Protein 6TYY (pdb70)

B-factor: mean 19.59, std 11.0, range [7.77, 73.69]

Organism: Drosophila melanogaster (NCBI:txid7227)

InterPro domains:
  IPR000320 Hedgehog, N-terminal signalling domain [PF01085] (85-244)
  IPR001657 Hedgehog protein [PIRSF009400] (62-470)
  IPR001657 Hedgehog protein [PR00632] (157-175)
  IPR001657 Hedgehog protein [PR00632] (177-194)
  IPR001657 Hedgehog protein [PR00632] (197-219)
  IPR001657 Hedgehog protein [PR00632] (221-242)
  IPR001657 Hedgehog protein [PR00632] (243-261)
  IPR001657 Hedgehog protein [PR00632] (325-335)
  IPR001657 Hedgehog protein [PR00632] (380-394)
  IPR001657 Hedgehog protein [PR00632] (396-419)
  IPR001657 Hedgehog protein [PR00632] (448-464)
  IPR001767 Hedgehog protein, Hint domain [PF01079] (246-465)
  IPR003586 Hint domain C-terminal [SM00305] (362-406)
  IPR003587 Hint domain N-terminal [SM00306] (256-359)
  IPR006141 Intein N-terminal splicing region [PS50817] (258-333)
  IPR009045 Peptidase M74/Hedgehog-like, zinc-binding domain superfamily [G3DSA:3.30.1380.10] (82-248)
  IPR009045 Peptidase M74/Hedgehog-like, zinc-binding domain superfamily [SSF55166] (98-253)
  IPR036844 Hint domain superfamily [SSF51294] (258-402)
  IPR050387 Hedgehog Signaling [PTHR11889] (62-470)

Radius of gyration: 13.77 Å; Cα contacts (8 Å, |Δi|>4): 403; chains: 1; bounding box: 34×33×29 Å

Sequence (145 aa):
FTPESTALLEESGVRKPLGELSIGDRVLSMTANGQAVYSEVILFMHRNLEQMQNFVQQLHTDDGGAVLTVTPAHLVSVWQPESQKLTFVFADRIEEKNQVLVRDVETGELRPQRVVKVGSVRSKGVVAPLTREGTIVVNSVAASCYAV

GO terms:
  GO:0005634 nucleus (C, EXP)
  GO:0005737 cytoplasm (C, EXP)
  GO:0005886 plasma membrane (C, EXP)
  GO:0016015 morphogen activity (F, IDA)
  GO:0035222 wing disc pattern formation (P, IDA)
  GO:0035224 genital disc anterior/posterior pattern formation (P, IEP)
  GO:0005576 extracellular region (C, IDA)
  GO:0005768 endosome (C, IDA)
  GO:0005886 plasma membrane (C, IDA)
  GO:0030139 endocytic vesicle (C, IDA)
  GO:0031410 cytoplasmic vesicle (C, IDA)
  GO:0045861 negative regulation of proteolysis (P, IDA)
  GO:2000010 positive regulation of protein localization to cell surface (P, IDA)
  GO:0016540 protein autoprocessing (P, IDA)
  GO:0034111 negative regulation of homotypic cell-cell adhesion (P, IDA)
  GO:0007224 smoothened signaling pathway (P, IDA)
  GO:0007458 progression of morphogenetic furrow involved in compound eye morphogenesis (P, IEP)
  GO:0001751 compound eye photoreceptor cell differentiation (P, TAS)
  GO:0035232 germ cell attraction (P, TAS)
  GO:0035288 anterior head segmentation (P, TAS)

Foldseek 3Di:
DAQQWWWQFDVRDIHGLLPDDFQTWTWAAAQQFFTDTFTQHDWPDWFQAAKAKWKWWAWPVGFIDTHHQQFWFWWADVVVRHIDTDGSVPDDFQTWFWFQDPVPRGTHTTTGHDIDMDIDGIDTQTATPRQWGQISRTTGGSDRD

CATH classification: 2.170.16.10

Nearest PDB structures (foldseek):
  6tyy-assembly1_A  TM=1.007E+00  e=6.831E-28  Drosophila melanogaster
  1at0-assembly1_A-2  TM=9.985E-01  e=6.435E-25  unclassified
  6rpq-assembly1_A  TM=8.335E-01  e=1.725E-08  Saccharomyces cerevisiae S288C
  7oec-assembly1_A  TM=8.141E-01  e=1.016E-06  Pyrococcus horikoshii OT3
  5bkh-assembly1_A  TM=4.631E-01  e=4.092E-05  Pyrococcus horikoshii OT3

Structure (mmCIF, N/CA/C/O backbone):
data_6TYY
#
_entry.id   6TYY
#
_cell.length_a   78.381
_cell.length_b   78.381
_cell.length_c   37.351
_cell.angle_alpha   90.000
_cell.angle_beta   90.000
_cell.angle_gamma   120.000
#
_symmetry.space_group_name_H-M   'P 61'
#
loop_
_entity.id
_entity.type
_entity.pdbx_description
1 polymer 'Protein hedgehog'
2 water water
#
loop_
_atom_site.group_PDB
_atom_site.id
_atom_site.type_symbol
_atom_site.label_atom_id
_atom_site.label_alt_id
_atom_site.label_comp_id
_atom_site.label_asym_id
_atom_site.label_entity_id
_atom_site.label_seq_id
_atom_site.pdbx_PDB_ins_code
_atom_site.Cartn_x
_atom_site.Cartn_y
_atom_site.Cartn_z
_atom_site.occupancy
_atom_site.B_iso_or_equiv
_atom_site.auth_seq_id
_atom_site.auth_comp_id
_atom_site.auth_asym_id
_atom_site.auth_atom_id
_atom_site.pdbx_PDB_model_num
ATOM 9 N N . PHE A 1 2 ? 26.644 -29.788 -2.049 1.00 11.33 259 PHE A N 1
ATOM 10 C CA . PHE A 1 2 ? 27.464 -28.676 -2.539 1.00 10.33 259 PHE A CA 1
ATOM 11 C C . PHE A 1 2 ? 28.682 -29.229 -3.283 1.00 10.62 259 PHE A C 1
ATOM 12 O O . PHE A 1 2 ? 29.001 -30.410 -3.173 1.00 12.07 259 PHE A O 1
ATOM 20 N N . THR A 1 3 ? 29.388 -28.363 -4.007 1.00 11.83 260 THR A N 1
ATOM 21 C CA . THR A 1 3 ? 30.643 -28.752 -4.624 1.00 12.13 260 THR A CA 1
ATOM 22 C C . THR A 1 3 ? 31.775 -28.725 -3.593 1.00 11.78 260 THR A C 1
ATOM 23 O O . THR A 1 3 ? 31.717 -27.970 -2.609 1.00 11.74 260 THR A O 1
ATOM 27 N N . PRO A 1 4 ? 32.834 -29.518 -3.801 1.00 11.04 261 PRO A N 1
ATOM 28 C CA . PRO A 1 4 ? 33.890 -29.606 -2.776 1.00 12.24 261 PRO A CA 1
ATOM 29 C C . PRO A 1 4 ? 34.702 -28.336 -2.622 1.00 11.87 261 PRO A C 1
ATOM 30 O O . PRO A 1 4 ? 35.308 -28.135 -1.564 1.00 12.19 261 PRO A O 1
ATOM 34 N N . GLU A 1 5 ? 34.745 -27.477 -3.630 1.00 12.99 262 GLU A N 1
ATOM 35 C CA . GLU A 1 5 ? 35.506 -26.241 -3.533 1.00 12.30 262 GLU A CA 1
ATOM 36 C C . GLU A 1 5 ? 34.744 -25.138 -2.809 1.00 10.52 262 GLU A C 1
ATOM 37 O O . GLU A 1 5 ? 35.329 -24.090 -2.534 1.00 12.47 262 GLU A O 1
ATOM 43 N N . SER A 1 6 ? 33.469 -25.344 -2.495 1.00 11.49 263 SER A N 1
ATOM 44 C CA . SER A 1 6 ? 32.676 -24.316 -1.827 1.00 10.74 263 SER A CA 1
ATOM 45 C C . SER A 1 6 ? 33.189 -24.050 -0.410 1.00 11.47 263 SER A C 1
ATOM 46 O O . SER A 1 6 ? 33.747 -24.929 0.256 1.00 11.25 263 SER A O 1
ATOM 49 N N . THR A 1 7 ? 32.987 -22.826 0.058 1.00 9.65 264 THR A N 1
ATOM 50 C CA . THR A 1 7 ? 33.643 -22.337 1.268 1.00 10.31 264 THR A CA 1
ATOM 51 C C . THR A 1 7 ? 32.726 -22.360 2.487 1.00 9.71 264 THR A C 1
ATOM 52 O O . THR A 1 7 ? 31.640 -21.777 2.462 1.00 10.92 264 THR A O 1
ATOM 56 N N . ALA A 1 8 ? 33.192 -22.986 3.568 1.00 10.33 265 ALA A N 1
ATOM 57 C CA . ALA A 1 8 ? 32.604 -22.832 4.892 1.00 9.38 265 ALA A CA 1
ATOM 58 C C . ALA A 1 8 ? 33.412 -21.829 5.704 1.00 10.52 265 ALA A C 1
ATOM 59 O O . ALA A 1 8 ? 34.627 -21.685 5.529 1.00 11.40 265 ALA A O 1
ATOM 61 N N . LEU A 1 9 ? 32.712 -21.141 6.601 1.00 10.00 266 LEU A N 1
ATOM 62 C CA . LEU A 1 9 ? 33.312 -20.173 7.508 1.00 9.76 266 LEU A CA 1
ATOM 63 C C . LEU A 1 9 ? 33.363 -20.807 8.890 1.00 11.91 266 LEU A C 1
ATOM 64 O O . LEU A 1 9 ? 32.316 -21.109 9.477 1.00 11.94 266 LEU A O 1
ATOM 69 N N . LEU A 1 10 ? 34.570 -20.986 9.416 1.00 12.82 267 LEU A N 1
ATOM 70 C CA . LEU A 1 10 ? 34.750 -21.640 10.705 1.00 13.04 267 LEU A CA 1
ATOM 71 C C . LEU A 1 10 ? 34.833 -20.617 11.839 1.00 16.03 267 LEU A C 1
ATOM 72 O O . LEU A 1 10 ? 35.101 -19.433 11.622 1.00 18.84 267 LEU A O 1
ATOM 77 N N A GLU A 1 11 ? 34.630 -21.105 13.065 0.72 17.26 268 GLU A N 1
ATOM 78 N N B GLU A 1 11 ? 34.649 -21.117 13.066 0.28 17.02 268 GLU A N 1
ATOM 79 C CA A GLU A 1 11 ? 34.326 -20.212 14.180 0.72 27.67 268 GLU A CA 1
ATOM 80 C CA B GLU A 1 11 ? 34.343 -20.254 14.207 0.28 27.81 268 GLU A CA 1
ATOM 81 C C A GLU A 1 11 ? 35.457 -19.231 14.482 0.72 37.65 268 GLU A C 1
ATOM 82 C C B GLU A 1 11 ? 35.454 -19.247 14.493 0.28 37.08 268 GLU A C 1
ATOM 83 O O A GLU A 1 11 ? 35.190 -18.074 14.827 0.72 40.21 268 GLU A O 1
ATOM 84 O O B GLU A 1 11 ? 35.175 -18.095 14.848 0.28 39.87 268 GLU A O 1
ATOM 95 N N . SER A 1 12 ? 36.714 -19.649 14.340 1.00 26.78 269 SER A N 1
ATOM 96 C CA . SER A 1 12 ? 37.841 -18.782 14.672 1.00 28.16 269 SER A CA 1
ATOM 97 C C . SER A 1 12 ? 38.334 -17.943 13.490 1.00 25.81 269 SER A C 1
ATOM 98 O O . SER A 1 12 ? 39.506 -17.547 13.478 1.00 28.69 269 SER A O 1
ATOM 101 N N . GLY A 1 13 ? 37.478 -17.678 12.497 1.00 25.35 270 GLY A N 1
ATOM 102 C CA . GLY A 1 13 ? 37.846 -16.908 11.322 1.00 25.36 270 GLY A CA 1
ATOM 103 C C . GLY A 1 13 ? 38.353 -17.721 10.148 1.00 27.19 270 GLY A C 1
ATOM 104 O O . GLY A 1 13 ? 38.500 -17.175 9.045 1.00 33.23 270 GLY A O 1
ATOM 105 N N . VAL A 1 14 ? 38.616 -19.008 10.349 1.00 19.23 271 VAL A N 1
ATOM 106 C CA . VAL A 1 14 ? 39.137 -19.864 9.300 1.00 18.86 271 VAL A CA 1
ATOM 107 C C . VAL A 1 14 ? 38.094 -20.013 8.200 1.00 16.53 271 VAL A C 1
ATOM 108 O O . VAL A 1 14 ? 36.885 -19.894 8.441 1.00 22.37 271 VAL A O 1
ATOM 112 N N . ARG A 1 15 ? 38.569 -20.229 6.981 1.00 15.26 272 ARG A N 1
ATOM 113 C CA . ARG A 1 15 ? 37.736 -20.694 5.882 1.00 12.80 272 ARG A CA 1
ATOM 114 C C . ARG A 1 15 ? 38.263 -22.053 5.464 1.00 19.92 272 ARG A C 1
ATOM 115 O O . ARG A 1 15 ? 39.478 -22.286 5.475 1.00 23.18 272 ARG A O 1
ATOM 123 N N . LYS A 1 16 ? 37.353 -22.957 5.113 1.00 12.70 273 LYS A N 1
ATOM 124 C CA . LYS A 1 16 ? 37.780 -24.267 4.628 1.00 11.83 273 LYS A CA 1
ATOM 125 C C . LYS A 1 16 ? 36.876 -24.654 3.469 1.00 11.11 273 LYS A C 1
ATOM 126 O O . LYS A 1 16 ? 35.670 -24.381 3.511 1.00 11.32 273 LYS A O 1
ATOM 132 N N . PRO A 1 17 ? 37.410 -25.302 2.443 1.00 10.70 274 PRO A N 1
ATOM 133 C CA . PRO A 1 17 ? 36.538 -25.864 1.408 1.00 11.07 274 PRO A CA 1
ATOM 134 C C . PRO A 1 17 ? 35.794 -27.064 1.965 1.00 9.99 274 PRO A C 1
ATOM 135 O O . PRO A 1 17 ? 36.295 -27.782 2.835 1.00 10.91 274 PRO A O 1
ATOM 139 N N . LEU A 1 18 ? 34.591 -27.297 1.434 1.00 10.33 275 LEU A N 1
ATOM 140 C CA . LEU A 1 18 ? 33.784 -28.405 1.934 1.00 12.48 275 LEU A CA 1
ATOM 141 C C . LEU A 1 18 ? 34.469 -29.747 1.732 1.00 10.72 275 LEU A C 1
ATOM 142 O O . LEU A 1 18 ? 34.250 -30.672 2.522 1.00 13.24 275 LEU A O 1
ATOM 147 N N . GLY A 1 19 ? 35.304 -29.874 0.699 1.00 10.81 276 GLY A N 1
ATOM 148 C CA . GLY A 1 19 ? 36.029 -31.112 0.472 1.00 13.32 276 GLY A CA 1
ATOM 149 C C . GLY A 1 19 ? 37.142 -31.384 1.460 1.00 12.98 276 GLY A C 1
ATOM 150 O O . GLY A 1 19 ? 37.678 -32.498 1.464 1.00 14.91 276 GLY A O 1
ATOM 151 N N . GLU A 1 20 ? 37.510 -30.404 2.284 1.00 11.26 277 GLU A N 1
ATOM 152 C CA . GLU A 1 20 ? 38.471 -30.613 3.362 1.00 12.98 277 GLU A CA 1
ATOM 153 C C . GLU A 1 20 ? 37.887 -30.368 4.747 1.00 13.59 277 GLU A C 1
ATOM 154 O O . GLU A 1 20 ? 38.577 -30.618 5.747 1.00 16.51 277 GLU A O 1
ATOM 160 N N . LEU A 1 21 ? 36.647 -29.891 4.835 1.00 12.35 278 LEU A N 1
ATOM 161 C CA . LEU A 1 21 ? 35.983 -29.703 6.115 1.00 11.34 278 LEU A CA 1
ATOM 162 C C . LEU A 1 21 ? 35.943 -31.034 6.856 1.00 11.02 278 LEU A C 1
ATOM 163 O O . LEU A 1 21 ? 35.710 -32.084 6.253 1.00 11.46 278 LEU A O 1
ATOM 168 N N . SER A 1 22 ? 36.210 -31.005 8.167 1.00 11.17 279 SER A N 1
ATOM 169 C CA . SER A 1 22 ? 36.224 -32.222 8.973 1.00 12.37 279 SER A CA 1
ATOM 170 C C . SER A 1 22 ? 35.159 -32.201 10.055 1.00 12.27 279 SER A C 1
ATOM 171 O O . SER A 1 22 ? 34.807 -31.142 10.589 1.00 12.46 279 SER A O 1
ATOM 174 N N . ILE A 1 23 ? 34.677 -33.401 10.402 1.00 12.38 280 ILE A N 1
ATOM 175 C CA . ILE A 1 23 ? 33.859 -33.521 11.601 1.00 11.59 280 ILE A CA 1
ATOM 176 C C . ILE A 1 23 ? 34.589 -32.887 12.776 1.00 12.59 280 ILE A C 1
ATOM 177 O O . ILE A 1 23 ? 35.821 -32.941 12.875 1.00 12.70 280 ILE A O 1
ATOM 182 N N . GLY A 1 24 ? 33.827 -32.225 13.643 1.00 12.47 281 GLY A N 1
ATOM 183 C CA . GLY A 1 24 ? 34.373 -31.498 14.757 1.00 12.60 281 GLY A CA 1
ATOM 184 C C . GLY A 1 24 ? 34.589 -30.026 14.493 1.00 14.18 281 GLY A C 1
ATOM 185 O O . GLY A 1 24 ? 34.691 -29.250 15.445 1.00 17.35 281 GLY A O 1
ATOM 186 N N . ASP A 1 25 ? 34.685 -29.623 13.225 1.00 12.73 282 ASP A N 1
ATOM 187 C CA . ASP A 1 25 ? 34.800 -28.205 12.903 1.00 11.47 282 ASP A CA 1
ATOM 188 C C . ASP A 1 25 ? 33.471 -27.517 13.187 1.00 13.59 282 ASP A C 1
ATOM 189 O O . ASP A 1 25 ? 32.404 -28.089 12.950 1.00 15.79 282 ASP A O 1
ATOM 194 N N . ARG A 1 26 ? 33.530 -26.284 13.686 1.00 10.17 283 ARG A N 1
ATOM 195 C CA . ARG A 1 26 ? 32.322 -25.490 13.896 1.00 12.20 283 ARG A CA 1
ATOM 196 C C . ARG A 1 26 ? 32.222 -24.433 12.807 1.00 12.03 283 ARG A C 1
ATOM 197 O O . ARG A 1 26 ? 33.174 -23.683 12.584 1.00 12.20 283 ARG A O 1
ATOM 205 N N . VAL A 1 27 ? 31.080 -24.390 12.120 1.00 11.93 284 VAL A N 1
ATOM 206 C CA . VAL A 1 27 ? 30.922 -23.556 10.937 1.00 9.70 284 VAL A CA 1
ATOM 207 C C . VAL A 1 27 ? 29.740 -22.615 11.117 1.00 11.44 284 VAL A C 1
ATOM 208 O O . VAL A 1 27 ? 28.827 -22.862 11.905 1.00 14.34 284 VAL A O 1
ATOM 212 N N . LEU A 1 28 ? 29.746 -21.543 10.334 1.00 12.37 285 LEU A N 1
ATOM 213 C CA . LEU A 1 28 ? 28.639 -20.597 10.358 1.00 12.01 285 LEU A CA 1
ATOM 214 C C . LEU A 1 28 ? 27.385 -21.237 9.771 1.00 12.54 285 LEU A C 1
ATOM 215 O O . LEU A 1 28 ? 27.440 -21.899 8.72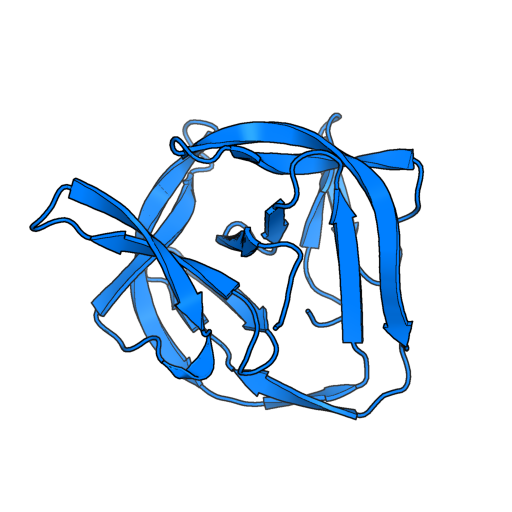9 1.00 11.41 285 LEU A O 1
ATOM 220 N N . SER A 1 29 ? 26.263 -21.030 10.457 1.00 11.15 286 SER A N 1
ATOM 221 C CA . SER A 1 29 ? 24.971 -21.634 10.167 1.00 12.66 286 SER A CA 1
ATOM 222 C C . SER A 1 29 ? 23.899 -20.601 10.505 1.00 13.40 286 SER A C 1
ATOM 223 O O . SER A 1 29 ? 24.159 -19.632 11.219 1.00 15.82 286 SER A O 1
ATOM 226 N N . MET A 1 30 ? 22.690 -20.787 9.980 1.00 15.61 287 MET A N 1
ATOM 227 C CA . MET A 1 30 ? 21.589 -19.859 10.235 1.00 18.31 287 MET A CA 1
ATOM 228 C C . MET A 1 30 ? 20.474 -20.584 10.973 1.00 20.00 287 MET A C 1
ATOM 229 O O . MET A 1 30 ? 20.079 -21.691 10.584 1.00 20.05 287 MET A O 1
ATOM 234 N N . THR A 1 31 ? 19.977 -19.967 12.044 1.00 14.52 288 THR A N 1
ATOM 235 C CA . THR A 1 31 ? 18.862 -20.538 12.781 1.00 16.31 288 THR A CA 1
ATOM 236 C C . THR A 1 31 ? 17.561 -20.348 12.005 1.00 16.42 288 THR A C 1
ATOM 237 O O . THR A 1 31 ? 17.486 -19.614 11.014 1.00 15.33 288 THR A O 1
ATOM 241 N N . ALA A 1 32 ? 16.510 -21.014 12.489 1.00 19.96 289 ALA A N 1
ATOM 242 C CA . ALA A 1 32 ? 15.224 -20.945 11.804 1.00 20.40 289 ALA A CA 1
ATOM 243 C C . ALA A 1 32 ? 14.704 -19.519 11.739 1.00 21.78 289 ALA A C 1
ATOM 244 O O . ALA A 1 32 ? 13.975 -19.166 10.805 1.00 23.51 289 ALA A O 1
ATOM 246 N N . ASN A 1 33 ? 15.078 -18.687 12.708 1.00 19.33 290 ASN A N 1
ATOM 247 C CA . ASN A 1 33 ? 14.666 -17.291 12.760 1.00 23.26 290 ASN A CA 1
ATOM 248 C C . ASN A 1 33 ? 15.650 -16.350 12.076 1.00 23.63 290 ASN A C 1
ATOM 249 O O . ASN A 1 33 ? 15.471 -15.132 12.146 1.00 22.53 290 ASN A O 1
ATOM 254 N N . GLY A 1 34 ? 16.689 -16.876 11.434 1.00 17.26 291 GLY A N 1
ATOM 255 C CA . GLY A 1 34 ? 17.577 -16.060 10.636 1.00 17.71 291 GLY A CA 1
ATOM 256 C C . GLY A 1 34 ? 18.841 -15.569 11.307 1.00 16.14 291 GLY A C 1
ATOM 257 O O . GLY A 1 34 ? 19.554 -14.758 10.710 1.00 20.22 291 GLY A O 1
ATOM 258 N N . GLN A 1 35 ? 19.150 -16.031 12.510 1.00 15.93 292 GLN A N 1
ATOM 259 C CA . GLN A 1 35 ? 20.331 -15.559 13.218 1.00 16.04 292 GLN A CA 1
ATOM 260 C C . GLN A 1 35 ? 21.535 -16.413 12.849 1.00 16.17 292 GLN A C 1
ATOM 261 O O . GLN A 1 35 ? 21.413 -17.621 12.628 1.00 16.64 292 GLN A O 1
ATOM 267 N N . ALA A 1 36 ? 22.700 -15.778 12.789 1.00 16.57 293 ALA A N 1
ATOM 268 C CA . ALA A 1 36 ? 23.944 -16.468 12.486 1.00 13.93 293 ALA A CA 1
ATOM 269 C C . ALA A 1 36 ? 24.498 -17.056 13.773 1.00 19.83 293 ALA A C 1
ATOM 270 O O . ALA A 1 36 ? 24.554 -16.367 14.798 1.00 21.38 293 ALA A O 1
ATOM 272 N N . VAL A 1 37 ? 24.884 -18.333 13.728 1.00 13.42 294 VAL A N 1
ATOM 273 C CA . VAL A 1 37 ? 25.490 -19.019 14.863 1.00 13.75 294 VAL A CA 1
ATOM 274 C C . VAL A 1 37 ? 26.562 -19.961 14.332 1.00 15.57 294 VAL A C 1
ATOM 275 O O . VAL A 1 37 ? 26.592 -20.296 13.149 1.00 14.50 294 VAL A O 1
ATOM 279 N N . TYR A 1 38 ? 27.444 -20.400 15.216 1.00 16.05 295 TYR A N 1
ATOM 280 C CA . TYR A 1 38 ? 28.407 -21.438 14.884 1.00 15.16 295 TYR A CA 1
ATOM 281 C C . TYR A 1 38 ? 27.863 -22.779 15.336 1.00 16.15 295 TYR A C 1
ATOM 282 O O . TYR A 1 38 ? 27.327 -22.906 16.440 1.00 17.37 295 TYR A O 1
ATOM 291 N N . SER A 1 39 ? 28.025 -23.789 14.493 1.00 12.41 296 SER A N 1
ATOM 292 C CA . SER A 1 39 ? 27.460 -25.092 14.780 1.00 11.13 296 SER A CA 1
ATOM 293 C C . SER A 1 39 ? 28.445 -2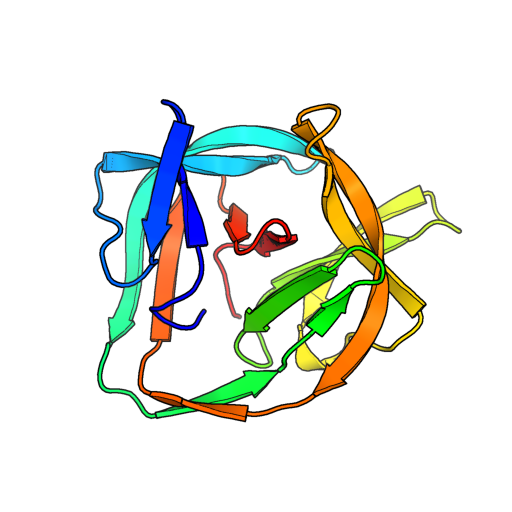6.162 14.340 1.00 10.89 296 SER A C 1
ATOM 294 O O . SER A 1 39 ? 29.007 -26.068 13.248 1.00 11.85 296 SER A O 1
ATOM 297 N N . GLU A 1 40 ? 28.643 -27.177 15.176 1.00 12.00 297 GLU A N 1
ATOM 298 C CA . GLU A 1 40 ? 29.615 -28.226 14.879 1.00 11.45 297 GLU A CA 1
ATOM 299 C C . GLU A 1 40 ? 29.146 -29.106 13.726 1.00 11.21 297 GLU A C 1
ATOM 300 O O . GLU A 1 40 ? 27.984 -29.513 13.669 1.00 11.71 297 GLU A O 1
ATOM 306 N N . VAL A 1 41 ? 30.072 -29.420 12.821 1.00 10.93 298 VAL A N 1
ATOM 307 C CA . VAL A 1 41 ? 29.851 -30.438 11.795 1.00 10.86 298 VAL A CA 1
ATOM 308 C C . VAL A 1 41 ? 30.000 -31.796 12.461 1.00 11.48 298 VAL A C 1
ATOM 309 O O . VAL A 1 41 ? 31.070 -32.129 12.971 1.00 12.06 298 VAL A O 1
ATOM 313 N N . ILE A 1 42 ? 28.934 -32.582 12.459 1.00 10.69 299 ILE A N 1
ATOM 314 C CA . ILE A 1 42 ? 28.924 -33.817 13.235 1.00 11.38 299 ILE A CA 1
ATOM 315 C C . ILE A 1 42 ? 28.984 -35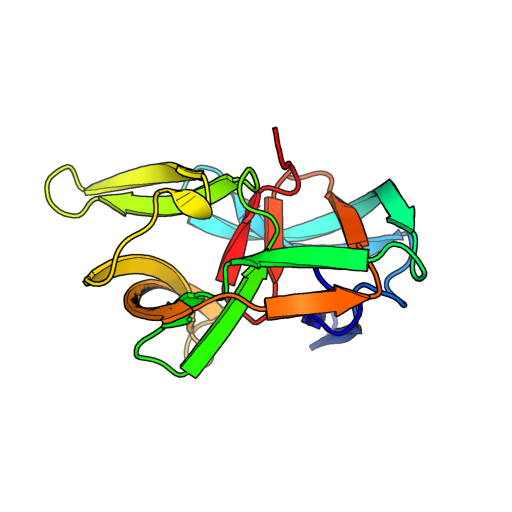.071 12.377 1.00 11.41 299 ILE A C 1
ATOM 316 O O . ILE A 1 42 ? 29.372 -36.128 12.891 1.00 12.43 299 ILE A O 1
ATOM 321 N N . LEU A 1 43 ? 28.605 -34.998 11.106 1.00 10.31 300 LEU A N 1
ATOM 322 C CA . LEU A 1 43 ? 28.686 -36.122 10.178 1.00 10.71 300 LEU A CA 1
ATOM 323 C C . LEU A 1 43 ? 28.513 -35.562 8.772 1.00 10.68 300 LEU A C 1
ATOM 324 O O . LEU A 1 43 ? 28.160 -34.394 8.586 1.00 10.33 300 LEU A O 1
ATOM 329 N N . PHE A 1 44 ? 28.768 -36.409 7.785 1.00 12.88 301 PHE A N 1
ATOM 330 C CA . PHE A 1 44 ? 28.471 -36.091 6.396 1.00 12.10 301 PHE A CA 1
ATOM 331 C C . PHE A 1 44 ? 27.373 -37.023 5.927 1.00 11.01 301 PHE A C 1
ATOM 332 O O . PHE A 1 44 ? 27.519 -38.249 6.006 1.00 15.40 301 PHE A O 1
ATOM 340 N N . MET A 1 45 ? 26.268 -36.445 5.467 1.00 12.59 302 MET A N 1
ATOM 341 C CA . MET A 1 45 ? 25.216 -37.259 4.873 1.00 11.79 302 MET A CA 1
ATOM 342 C C . MET A 1 45 ? 25.640 -37.794 3.516 1.00 17.12 302 MET A C 1
ATOM 343 O O . MET A 1 45 ? 25.170 -38.857 3.089 1.00 18.54 302 MET A O 1
ATOM 348 N N . HIS A 1 46 ? 26.543 -37.089 2.840 1.00 13.71 303 HIS A N 1
ATOM 349 C CA . HIS A 1 46 ? 27.116 -37.571 1.597 1.00 13.51 303 HIS A CA 1
ATOM 350 C C . HIS A 1 46 ? 28.481 -36.928 1.447 1.00 14.03 303 HIS A C 1
ATOM 351 O O . HIS A 1 46 ? 28.664 -35.759 1.780 1.00 13.80 303 HIS A O 1
ATOM 358 N N . ARG A 1 47 ? 29.445 -37.698 0.960 1.00 13.04 304 ARG A N 1
ATOM 359 C CA . ARG A 1 47 ? 30.768 -37.141 0.729 1.00 11.98 304 ARG A CA 1
ATOM 360 C C . ARG A 1 47 ? 31.425 -38.025 -0.329 1.00 11.91 304 ARG A C 1
ATOM 361 O O . ARG A 1 47 ? 31.945 -39.095 -0.006 1.00 17.24 304 ARG A O 1
ATOM 369 N N . ASN A 1 48 ? 31.354 -37.594 -1.584 1.00 11.82 305 ASN A N 1
ATOM 370 C CA . ASN A 1 48 ? 31.956 -38.357 -2.676 1.00 13.66 305 ASN A CA 1
ATOM 371 C C . ASN A 1 48 ? 32.617 -37.358 -3.620 1.00 14.64 305 ASN A C 1
ATOM 372 O O . ASN A 1 48 ? 31.946 -36.727 -4.442 1.00 12.59 305 ASN A O 1
ATOM 377 N N . LEU A 1 49 ? 33.939 -37.237 -3.503 1.00 13.73 306 LEU A N 1
ATOM 378 C CA . LEU A 1 49 ? 34.693 -36.256 -4.274 1.00 14.00 306 LEU A CA 1
ATOM 379 C C . LEU A 1 49 ? 34.835 -36.623 -5.746 1.00 13.23 306 LEU A C 1
ATOM 380 O O . LEU A 1 49 ? 35.282 -35.777 -6.534 1.00 17.17 306 LEU A O 1
ATOM 385 N N . GLU A 1 50 ? 34.452 -37.830 -6.138 1.00 13.27 307 GLU A N 1
ATOM 386 C CA . GLU A 1 50 ? 34.591 -38.279 -7.518 1.00 15.67 307 GLU A CA 1
ATOM 387 C C . GLU A 1 50 ? 33.267 -38.361 -8.270 1.00 16.27 307 GLU A C 1
ATOM 388 O O . GLU A 1 50 ? 33.260 -38.750 -9.443 1.00 17.94 307 GLU A O 1
ATOM 394 N N . GLN A 1 51 ? 32.150 -38.009 -7.641 1.00 14.17 308 GLN A N 1
ATOM 395 C CA . GLN A 1 51 ? 30.836 -38.192 -8.248 1.00 15.29 308 GLN A CA 1
ATOM 396 C C . GLN A 1 51 ? 30.492 -36.992 -9.126 1.00 13.24 308 GLN A C 1
ATOM 397 O O . GLN A 1 51 ? 30.395 -35.864 -8.632 1.00 14.28 308 GLN A O 1
ATOM 403 N N . MET A 1 52 ? 30.288 -37.233 -10.429 1.00 11.25 309 MET A N 1
ATOM 404 C CA . MET A 1 52 ? 29.876 -36.161 -11.325 1.00 14.04 309 MET A CA 1
ATOM 405 C C . MET A 1 52 ? 28.427 -35.807 -11.059 1.00 11.64 309 MET A C 1
ATOM 406 O O . MET A 1 52 ? 27.602 -36.681 -10.777 1.00 15.82 309 MET A O 1
ATOM 411 N N . GLN A 1 53 ? 28.109 -34.524 -11.192 1.00 12.01 310 GLN A N 1
ATOM 412 C CA . GLN A 1 53 ? 26.792 -34.074 -10.777 1.00 11.73 310 GLN A CA 1
ATOM 413 C C . GLN A 1 53 ? 26.424 -32.789 -11.506 1.00 10.76 310 GLN A C 1
ATOM 414 O O . GLN A 1 53 ? 27.276 -31.926 -11.739 1.00 12.94 310 GLN A O 1
ATOM 420 N N . ASN A 1 54 ? 25.138 -32.666 -11.845 1.00 9.81 311 ASN A N 1
ATOM 421 C CA . ASN A 1 54 ? 24.590 -31.427 -12.365 1.00 12.84 311 ASN A CA 1
ATOM 422 C C . ASN A 1 54 ? 24.180 -30.558 -11.184 1.00 11.02 311 ASN A C 1
ATOM 423 O O . ASN A 1 54 ? 23.497 -31.034 -10.269 1.00 13.64 311 ASN A O 1
ATOM 428 N N . PHE A 1 55 ? 24.579 -29.293 -11.220 1.00 11.56 312 PHE A N 1
ATOM 429 C CA . PHE A 1 55 ? 24.326 -28.335 -10.158 1.00 11.09 312 PHE A CA 1
ATOM 430 C C . PHE A 1 55 ? 23.633 -27.108 -10.734 1.00 13.25 312 PHE A C 1
ATOM 431 O O . PHE A 1 55 ? 23.879 -26.709 -11.878 1.00 14.07 312 PHE A O 1
ATOM 439 N N . VAL A 1 56 ? 22.754 -26.530 -9.929 1.00 10.80 313 VAL A N 1
ATOM 440 C CA . VAL A 1 56 ? 22.238 -25.180 -10.103 1.00 12.50 313 VAL A CA 1
ATOM 441 C C . VAL A 1 56 ? 23.272 -24.222 -9.537 1.00 12.09 313 VAL A C 1
ATOM 442 O O . VAL A 1 56 ? 23.875 -24.495 -8.495 1.00 11.83 313 VAL A O 1
ATOM 446 N N A GLN A 1 57 ? 23.483 -23.089 -10.207 0.56 11.94 314 GLN A N 1
ATOM 447 N N B GLN A 1 57 ? 23.489 -23.099 -10.218 0.44 11.93 314 GLN A N 1
ATOM 448 C CA A GLN A 1 57 ? 24.400 -22.061 -9.727 0.56 11.32 314 GLN A CA 1
ATOM 449 C CA B GLN A 1 57 ? 24.384 -22.052 -9.746 0.44 11.36 314 GLN A CA 1
ATOM 450 C C A GLN A 1 57 ? 23.639 -20.754 -9.576 0.56 14.97 314 GLN A C 1
ATOM 451 C C B GLN A 1 57 ? 23.566 -20.786 -9.562 0.44 15.03 314 GLN A C 1
ATOM 452 O O A GLN A 1 57 ? 23.129 -20.215 -10.560 0.56 15.02 314 GLN A O 1
ATOM 453 O O B GLN A 1 57 ? 22.925 -20.317 -10.506 0.44 15.29 314 GLN A O 1
ATOM 464 N N . LEU A 1 58 ? 23.570 -20.248 -8.351 1.00 11.90 315 LEU A N 1
ATOM 465 C CA . LEU A 1 58 ? 22.816 -19.047 -8.014 1.00 10.63 315 LEU A CA 1
ATOM 466 C C . LEU A 1 58 ? 23.809 -17.927 -7.745 1.00 13.54 315 LEU A C 1
ATOM 467 O O . LEU A 1 58 ? 24.627 -18.027 -6.825 1.00 15.02 315 LEU A O 1
ATOM 472 N N . HIS A 1 59 ? 23.740 -16.867 -8.540 1.00 12.21 316 HIS A N 1
ATOM 473 C CA . HIS A 1 59 ? 24.574 -15.693 -8.347 1.00 10.74 316 HIS A CA 1
ATOM 474 C C . HIS A 1 59 ? 23.710 -14.589 -7.763 1.00 11.41 316 HIS A C 1
ATOM 475 O O . HIS A 1 59 ? 22.632 -14.292 -8.303 1.00 13.91 316 HIS A O 1
ATOM 482 N N . THR A 1 60 ? 24.203 -13.979 -6.684 1.00 11.67 317 THR A N 1
ATOM 483 C CA . THR A 1 60 ? 23.492 -12.915 -5.989 1.00 12.13 317 THR A CA 1
ATOM 484 C C . THR A 1 60 ? 24.026 -11.543 -6.390 1.00 14.17 317 THR A C 1
ATOM 485 O O . THR A 1 60 ? 25.151 -11.398 -6.880 1.00 14.71 317 THR A O 1
ATOM 489 N N A ASP A 1 61 ? 23.194 -10.523 -6.152 0.47 15.22 318 ASP A N 1
ATOM 490 N N B ASP A 1 61 ? 23.188 -10.530 -6.165 0.53 15.15 318 ASP A N 1
ATOM 491 C CA A ASP A 1 61 ? 23.538 -9.154 -6.528 0.47 16.28 318 ASP A CA 1
ATOM 492 C CA B ASP A 1 61 ? 23.526 -9.155 -6.519 0.53 16.29 318 ASP A CA 1
ATOM 493 C C A ASP A 1 61 ? 24.759 -8.623 -5.787 0.47 21.51 318 ASP A C 1
ATOM 494 C C B ASP A 1 61 ? 24.778 -8.653 -5.808 0.53 21.58 318 ASP A C 1
ATOM 495 O O A ASP A 1 61 ? 25.383 -7.662 -6.252 0.47 23.49 318 ASP A O 1
ATOM 496 O O B ASP A 1 61 ? 25.445 -7.745 -6.317 0.53 23.31 318 ASP A O 1
ATOM 505 N N . GLY A 1 62 ? 25.118 -9.224 -4.659 1.00 14.88 319 GLY A N 1
ATOM 506 C CA . GLY A 1 62 ? 26.290 -8.832 -3.910 1.00 17.17 319 GLY A CA 1
ATOM 507 C C . GLY A 1 62 ? 27.529 -9.670 -4.146 1.00 17.17 319 GLY A C 1
ATOM 508 O O . GLY A 1 62 ? 28.537 -9.455 -3.464 1.00 22.95 319 GLY A O 1
ATOM 509 N N . GLY A 1 63 ? 27.501 -10.612 -5.086 1.00 15.97 320 GLY A N 1
ATOM 510 C CA . GLY A 1 63 ? 28.692 -11.375 -5.406 1.00 15.18 320 GLY A CA 1
ATOM 511 C C . GLY A 1 63 ? 28.911 -12.619 -4.570 1.00 14.85 320 GLY A C 1
ATOM 512 O O . GLY A 1 63 ? 30.062 -12.962 -4.266 1.00 13.71 320 GLY A O 1
ATOM 513 N N . ALA A 1 64 ? 27.844 -13.291 -4.167 1.00 14.57 321 ALA A N 1
ATOM 514 C CA . ALA A 1 64 ? 27.930 -14.639 -3.633 1.00 12.93 321 ALA A CA 1
ATOM 515 C C . ALA A 1 64 ? 27.438 -15.597 -4.706 1.00 12.69 321 ALA A C 1
ATOM 516 O O . ALA A 1 64 ? 26.504 -15.282 -5.451 1.00 13.88 321 ALA A O 1
ATOM 518 N N . VAL A 1 65 ? 28.078 -16.759 -4.800 1.00 11.98 322 VAL A N 1
ATOM 519 C CA . VAL A 1 65 ? 27.766 -17.733 -5.838 1.00 11.78 322 VAL A CA 1
ATOM 520 C C . VAL A 1 65 ? 27.608 -19.087 -5.160 1.00 12.51 322 VAL A C 1
ATOM 521 O O . VAL A 1 65 ? 28.587 -19.648 -4.656 1.00 13.13 322 VAL A O 1
ATOM 525 N N . LEU A 1 66 ? 26.384 -19.612 -5.143 1.00 11.00 323 LEU A N 1
ATOM 526 C CA . LEU A 1 66 ? 26.093 -20.892 -4.500 1.00 10.59 323 LEU A CA 1
ATOM 527 C C . LEU A 1 66 ? 25.858 -21.942 -5.576 1.00 11.53 323 LEU A C 1
ATOM 528 O O . LEU A 1 66 ? 24.989 -21.767 -6.437 1.00 12.55 323 LEU A O 1
ATOM 533 N N . THR A 1 67 ? 26.607 -23.036 -5.516 1.00 11.03 324 THR A N 1
ATOM 534 C CA . THR A 1 67 ? 26.499 -24.145 -6.463 1.00 9.95 324 THR A CA 1
ATOM 535 C C . THR A 1 67 ? 25.993 -25.360 -5.697 1.00 12.63 324 THR A C 1
ATOM 536 O O . THR A 1 67 ? 26.699 -25.897 -4.832 1.00 12.54 324 THR A O 1
ATOM 540 N N . VAL A 1 68 ? 24.749 -25.751 -5.964 1.00 9.70 325 VAL A N 1
ATOM 541 C CA . VAL A 1 68 ? 24.079 -26.797 -5.190 1.00 10.39 325 VAL A CA 1
ATOM 542 C C . VAL A 1 68 ? 23.278 -27.695 -6.127 1.00 10.45 325 VAL A C 1
ATOM 543 O O . VAL A 1 68 ? 22.875 -27.293 -7.219 1.00 10.66 325 VAL A O 1
ATOM 547 N N . THR A 1 69 ? 23.003 -28.912 -5.668 1.00 9.37 326 THR A N 1
ATOM 548 C CA . THR A 1 69 ? 22.198 -29.824 -6.474 1.00 11.08 326 THR A CA 1
ATOM 549 C C . THR A 1 69 ? 20.746 -29.346 -6.551 1.00 12.00 326 THR A C 1
ATOM 550 O O . THR A 1 69 ? 20.296 -28.545 -5.729 1.00 10.20 326 THR A O 1
ATOM 554 N N . PRO A 1 70 ? 19.989 -29.824 -7.549 1.00 11.74 327 PRO A N 1
ATOM 555 C CA . PRO A 1 70 ? 18.651 -29.255 -7.791 1.00 10.30 327 PRO A CA 1
ATOM 556 C C . PRO A 1 70 ? 17.701 -29.352 -6.616 1.00 10.65 327 PRO A C 1
ATOM 557 O O . PRO A 1 70 ? 16.862 -28.462 -6.446 1.00 11.69 327 PRO A O 1
ATOM 561 N N . ALA A 1 71 ? 17.774 -30.424 -5.827 1.00 11.19 328 ALA A N 1
ATOM 562 C CA . ALA A 1 71 ? 16.868 -30.596 -4.703 1.00 13.38 328 ALA A CA 1
ATOM 563 C C . ALA A 1 71 ? 17.476 -30.142 -3.386 1.00 10.92 328 ALA A C 1
ATOM 564 O O . ALA A 1 71 ? 16.961 -30.491 -2.320 1.00 11.66 328 ALA A O 1
ATOM 566 N N . HIS A 1 72 ? 18.550 -29.369 -3.433 1.00 11.36 329 HIS A N 1
ATOM 567 C CA . HIS A 1 72 ? 19.086 -28.829 -2.201 1.00 10.76 329 HIS A CA 1
ATOM 568 C C . HIS A 1 72 ? 18.174 -27.727 -1.691 1.00 9.56 329 HIS A C 1
ATOM 569 O O . HIS A 1 72 ? 17.698 -26.892 -2.466 1.00 11.91 329 HIS A O 1
ATOM 576 N N . LEU A 1 73 ? 17.939 -27.713 -0.373 1.00 9.73 330 LEU A N 1
ATOM 577 C CA . LEU A 1 73 ? 17.066 -26.718 0.247 1.00 10.81 330 LEU A CA 1
ATOM 578 C C . LEU A 1 73 ? 17.844 -25.437 0.531 1.00 11.27 330 LEU A C 1
ATOM 579 O O . LEU A 1 73 ? 18.820 -25.458 1.288 1.00 10.32 330 LEU A O 1
ATOM 584 N N . VAL A 1 74 ? 17.409 -24.324 -0.060 1.00 8.98 331 VAL A N 1
ATOM 585 C CA . VAL A 1 74 ? 18.068 -23.031 0.081 1.00 9.62 331 VAL A CA 1
ATOM 586 C C . VAL A 1 74 ? 17.122 -22.074 0.789 1.00 11.18 331 VAL A C 1
ATOM 587 O O . VAL A 1 74 ? 15.919 -22.063 0.511 1.00 12.16 331 VAL A O 1
ATOM 591 N N . SER A 1 75 ? 17.670 -21.269 1.701 1.00 10.51 332 SER A N 1
ATOM 592 C CA . SER A 1 75 ? 16.855 -20.300 2.420 1.00 13.60 332 SER A CA 1
ATOM 593 C C . SER A 1 75 ? 16.401 -19.192 1.480 1.00 12.85 332 SER A C 1
ATOM 594 O O . SER A 1 75 ? 17.185 -18.664 0.685 1.00 12.78 332 SER A O 1
ATOM 597 N N . VAL A 1 76 ? 15.118 -18.839 1.576 1.00 13.29 333 VAL A N 1
ATOM 598 C CA . VAL A 1 76 ? 14.539 -17.768 0.778 1.00 12.76 333 VAL A CA 1
ATOM 599 C C . VAL A 1 76 ? 13.751 -16.837 1.689 1.00 13.53 333 VAL A C 1
ATOM 600 O O . VAL A 1 76 ? 13.034 -17.288 2.592 1.00 13.88 333 VAL A O 1
ATOM 604 N N . TRP A 1 77 ? 13.907 -15.537 1.459 1.00 12.23 334 TRP A N 1
ATOM 605 C CA . TRP A 1 77 ? 13.159 -14.510 2.173 1.00 14.42 334 TRP A CA 1
ATOM 606 C C . TRP A 1 77 ? 11.967 -14.096 1.319 1.00 16.74 334 TRP A C 1
ATOM 607 O O . TRP A 1 77 ? 12.127 -13.756 0.141 1.00 16.59 334 TRP A O 1
ATOM 618 N N . GLN A 1 78 ? 10.780 -14.125 1.914 1.00 19.58 335 GLN A N 1
ATOM 619 C CA . GLN A 1 78 ? 9.576 -13.671 1.241 1.00 26.02 335 GLN A CA 1
ATOM 620 C C . GLN A 1 78 ? 9.209 -12.318 1.827 1.00 25.41 335 GLN A C 1
ATOM 621 O O . GLN A 1 78 ? 8.731 -12.259 2.972 1.00 27.25 335 GLN A O 1
ATOM 627 N N . PRO A 1 79 ? 9.448 -11.208 1.106 1.00 23.90 336 PRO A N 1
ATOM 628 C CA . PRO A 1 79 ? 9.249 -9.878 1.695 1.00 33.87 336 PRO A CA 1
ATOM 629 C C . PRO A 1 79 ? 7.784 -9.498 1.820 1.00 37.67 336 PRO A C 1
ATOM 630 O O . PRO A 1 79 ? 7.421 -8.715 2.703 1.00 45.06 336 PRO A O 1
ATOM 634 N N . GLU A 1 80 ? 6.933 -10.045 0.948 1.00 39.56 337 GLU A N 1
ATOM 635 C CA . GLU A 1 80 ? 5.511 -9.720 1.015 1.00 51.63 337 GLU A CA 1
ATOM 636 C C . GLU A 1 80 ? 4.883 -10.260 2.294 1.00 53.60 337 GLU A C 1
ATOM 637 O O . GLU A 1 80 ? 4.051 -9.591 2.918 1.00 66.14 337 GLU A O 1
ATOM 643 N N . SER A 1 81 ? 5.281 -11.460 2.708 1.00 42.13 338 SER A N 1
ATOM 644 C CA . SER A 1 81 ? 4.857 -12.027 3.976 1.00 43.95 338 SER A CA 1
ATOM 645 C C . SER A 1 81 ? 5.894 -11.850 5.076 1.00 35.99 338 SER A C 1
ATOM 646 O O . SER A 1 81 ? 5.608 -12.184 6.231 1.00 40.24 338 SER A O 1
ATOM 649 N N . GLN A 1 82 ? 7.078 -11.326 4.744 1.00 35.66 339 GLN A N 1
ATOM 650 C CA . GLN A 1 82 ? 8.175 -11.156 5.695 1.00 36.06 339 GLN A CA 1
ATOM 651 C C . GLN A 1 82 ? 8.459 -12.454 6.446 1.00 31.46 339 GLN A C 1
ATOM 652 O O . GLN A 1 82 ? 8.433 -12.507 7.677 1.00 33.72 339 GLN A O 1
ATOM 658 N N . LYS A 1 83 ? 8.742 -13.514 5.692 1.00 31.68 340 LYS A N 1
ATOM 659 C CA . LYS A 1 83 ? 8.953 -14.819 6.310 1.00 29.20 340 LYS A CA 1
ATOM 660 C C . LYS A 1 83 ? 10.080 -15.561 5.609 1.00 17.55 340 LYS A C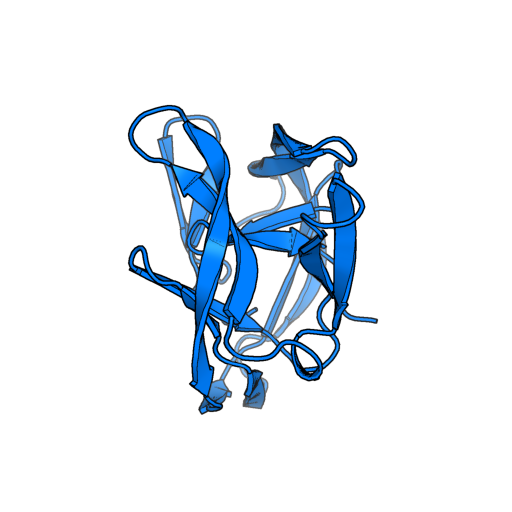 1
ATOM 661 O O . LYS A 1 83 ? 10.215 -15.484 4.385 1.00 21.04 340 LYS A O 1
ATOM 667 N N . LEU A 1 84 ? 10.885 -16.272 6.399 1.00 20.55 341 LEU A N 1
ATOM 668 C CA . LEU A 1 84 ? 11.933 -17.141 5.876 1.00 18.51 341 LEU A CA 1
ATOM 669 C C . LEU A 1 84 ? 11.346 -18.510 5.580 1.00 17.76 341 LEU A C 1
ATOM 670 O O . LEU A 1 84 ? 10.533 -19.029 6.347 1.00 19.25 341 LEU A O 1
ATOM 675 N N . THR A 1 85 ? 11.774 -19.100 4.473 1.00 15.78 342 THR A N 1
ATOM 676 C CA . THR A 1 85 ? 11.361 -20.448 4.140 1.00 15.22 342 THR A CA 1
ATOM 677 C C . THR A 1 85 ? 12.524 -21.144 3.443 1.00 14.19 342 THR A C 1
ATOM 678 O O . THR A 1 85 ? 13.614 -20.582 3.308 1.00 18.54 342 THR A O 1
ATOM 682 N N . PHE A 1 86 ? 12.304 -22.392 3.051 1.00 13.80 343 PHE A N 1
ATOM 683 C CA . PHE A 1 86 ? 13.260 -23.135 2.243 1.00 12.84 343 PHE A CA 1
ATOM 684 C C . PHE A 1 86 ? 12.602 -23.475 0.918 1.00 12.81 343 PHE A C 1
ATOM 685 O O . PHE A 1 86 ? 11.421 -23.842 0.882 1.00 14.27 343 PHE A O 1
ATOM 693 N N . VAL A 1 87 ? 13.377 -23.351 -0.157 1.00 11.70 344 VAL A N 1
ATOM 694 C CA . VAL A 1 87 ? 12.944 -23.633 -1.522 1.00 9.65 344 VAL A CA 1
ATOM 695 C C . VAL A 1 87 ? 14.013 -24.496 -2.177 1.00 9.69 344 VAL A C 1
ATOM 696 O O . VAL A 1 87 ? 15.212 -24.278 -1.968 1.00 11.25 344 VAL A O 1
ATOM 700 N N . PHE A 1 88 ? 13.589 -25.470 -2.982 1.00 9.61 3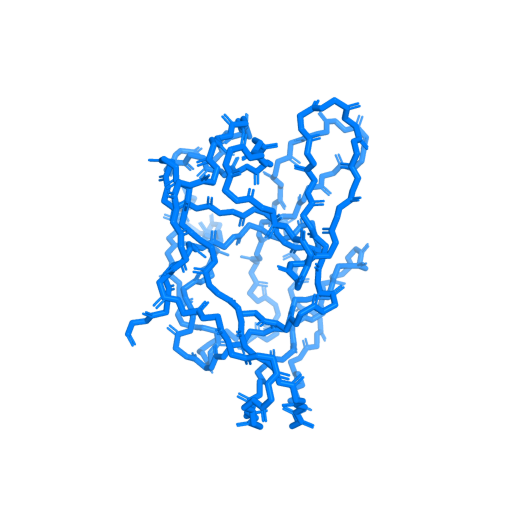45 PHE A N 1
ATOM 701 C CA . PHE A 1 88 ? 14.553 -26.254 -3.745 1.00 11.59 345 PHE A CA 1
ATOM 702 C C . PHE A 1 88 ? 15.339 -25.337 -4.670 1.00 10.47 345 PHE A C 1
ATOM 703 O O . PHE A 1 88 ? 14.775 -24.450 -5.318 1.00 11.28 345 PHE A O 1
ATOM 711 N N . ALA A 1 89 ? 16.644 -25.564 -4.739 1.00 9.43 346 ALA A N 1
ATOM 712 C CA . ALA A 1 89 ? 17.504 -24.757 -5.602 1.00 10.81 346 ALA A CA 1
ATOM 71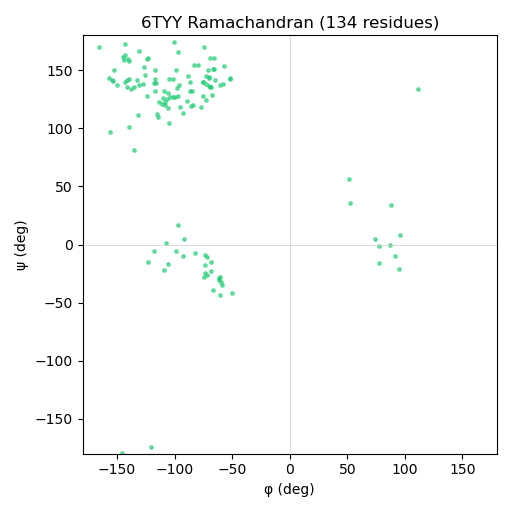3 C C . ALA A 1 89 ? 16.971 -24.648 -7.027 1.00 12.57 346 ALA A C 1
ATOM 714 O O . ALA A 1 89 ? 16.990 -23.563 -7.613 1.00 11.89 346 ALA A O 1
ATOM 716 N N . ASP A 1 90 ? 16.462 -25.750 -7.589 1.00 10.40 347 ASP A N 1
ATOM 717 C CA . ASP A 1 90 ? 15.980 -25.738 -8.968 1.00 11.06 347 ASP A CA 1
ATOM 718 C C . ASP A 1 90 ? 14.724 -24.901 -9.157 1.00 13.94 347 ASP A C 1
ATOM 719 O O . ASP A 1 90 ? 14.379 -24.586 -10.307 1.00 14.40 347 ASP A O 1
ATOM 724 N N . ARG A 1 91 ? 14.036 -24.533 -8.081 1.00 13.14 348 ARG A N 1
ATOM 725 C CA . ARG A 1 91 ? 12.840 -23.711 -8.184 1.00 12.86 348 ARG A CA 1
ATOM 726 C C . ARG A 1 91 ? 13.138 -22.229 -8.043 1.00 16.23 348 ARG A C 1
ATOM 727 O O . ARG A 1 91 ? 12.251 -21.405 -8.284 1.00 18.34 348 ARG A O 1
ATOM 735 N N . ILE A 1 92 ? 14.357 -21.866 -7.659 1.00 13.25 349 ILE A N 1
ATOM 736 C CA . ILE A 1 92 ? 14.663 -20.466 -7.407 1.00 13.66 349 ILE A CA 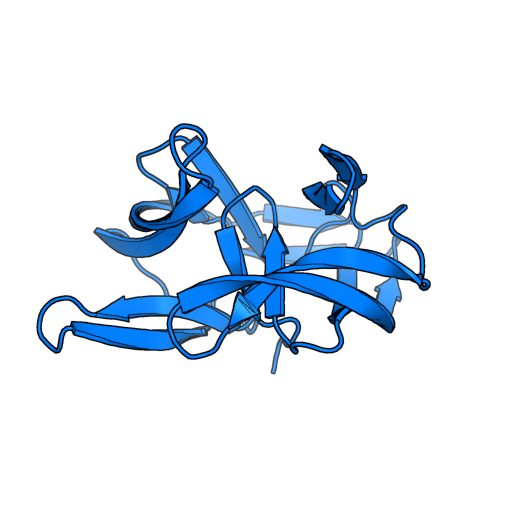1
ATOM 737 C C . ILE A 1 92 ? 14.806 -19.728 -8.732 1.00 14.68 349 ILE A C 1
ATOM 738 O O . ILE A 1 92 ? 15.351 -20.257 -9.708 1.00 16.38 349 ILE A O 1
ATOM 743 N N . GLU A 1 93 ? 14.289 -18.508 -8.776 1.00 16.18 350 GLU A N 1
ATOM 744 C CA . GLU A 1 93 ? 14.295 -17.707 -9.990 1.00 14.72 350 GLU A CA 1
ATOM 745 C C . GLU A 1 93 ? 14.999 -16.383 -9.729 1.00 14.66 350 GLU A C 1
ATOM 746 O O . GLU A 1 93 ? 15.128 -15.941 -8.584 1.00 15.58 350 GLU A O 1
ATOM 752 N N . GLU A 1 94 ? 15.436 -15.738 -10.815 1.00 15.82 351 GLU A N 1
ATOM 753 C CA . GLU A 1 94 ? 15.949 -14.380 -10.708 1.00 17.30 351 GLU A CA 1
ATOM 754 C C . GLU A 1 94 ? 14.950 -13.500 -9.967 1.00 19.83 351 GLU A C 1
ATOM 755 O O . GLU A 1 94 ? 13.735 -13.652 -10.114 1.00 20.26 351 GLU A O 1
ATOM 761 N N . LYS A 1 95 ? 15.487 -12.578 -9.166 1.00 16.30 352 LYS A N 1
ATOM 762 C CA . LYS A 1 95 ? 14.759 -11.654 -8.296 1.00 18.19 352 LYS A CA 1
ATOM 763 C C . LYS A 1 95 ? 14.240 -12.272 -6.998 1.00 15.10 352 LYS A C 1
ATOM 764 O O . LYS A 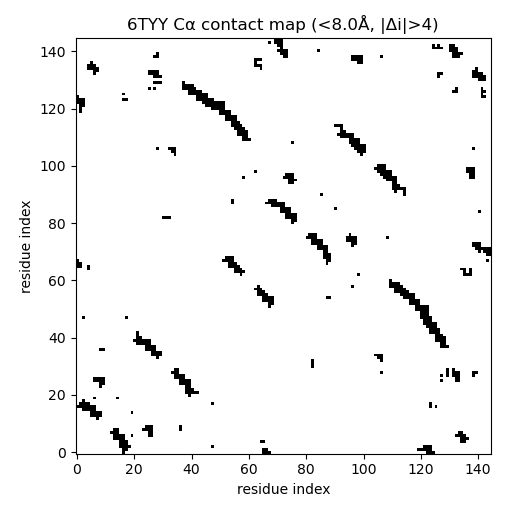1 95 ? 13.880 -11.535 -6.077 1.00 18.53 352 LYS A O 1
ATOM 770 N N . ASN A 1 96 ? 14.187 -13.601 -6.895 1.00 14.77 353 ASN A N 1
ATOM 771 C CA . ASN A 1 96 ? 13.990 -14.206 -5.584 1.00 14.41 353 ASN A CA 1
ATOM 772 C C . ASN A 1 96 ? 15.109 -13.733 -4.663 1.00 13.02 353 ASN A C 1
ATOM 773 O O . ASN A 1 96 ? 16.206 -13.400 -5.114 1.00 17.67 353 ASN A O 1
ATOM 778 N N . GLN A 1 97 ? 14.837 -13.705 -3.366 1.00 13.68 354 GLN A N 1
ATOM 779 C CA . GLN A 1 97 ? 15.804 -13.204 -2.394 1.00 13.78 354 GLN A CA 1
ATOM 780 C C . GLN A 1 97 ? 16.318 -14.356 -1.537 1.00 14.92 354 GLN A C 1
ATOM 781 O O . GLN A 1 97 ? 15.531 -15.040 -0.876 1.00 17.30 354 GLN A O 1
ATOM 787 N N . VAL A 1 98 ? 17.627 -14.575 -1.573 1.00 13.15 355 VAL A N 1
ATOM 788 C CA . VAL A 1 98 ? 18.288 -15.522 -0.689 1.00 12.77 355 VAL A CA 1
ATOM 789 C C . VAL A 1 98 ? 18.947 -14.746 0.443 1.00 14.35 355 VAL A C 1
ATOM 790 O O . VAL A 1 98 ? 18.951 -13.520 0.461 1.00 15.82 355 VAL A O 1
ATOM 794 N N . LEU A 1 99 ? 19.510 -15.459 1.417 1.00 13.03 356 LEU A N 1
ATOM 795 C CA . LEU A 1 99 ? 20.068 -14.827 2.607 1.00 12.31 356 LEU A CA 1
ATOM 796 C C . LEU A 1 99 ? 21.581 -14.932 2.529 1.00 11.95 356 LEU A C 1
ATOM 797 O O . LEU A 1 99 ? 22.121 -16.038 2.430 1.00 13.38 356 LEU A O 1
ATOM 802 N N . VAL A 1 100 ? 22.262 -13.789 2.576 1.00 11.49 357 VAL A N 1
ATOM 803 C CA . VAL A 1 100 ? 23.693 -13.718 2.313 1.00 12.87 357 VAL A CA 1
ATOM 804 C C . VAL A 1 100 ? 24.378 -12.998 3.465 1.00 10.41 357 VAL A C 1
ATOM 805 O O . VAL A 1 100 ? 23.867 -11.993 3.976 1.00 12.17 357 VAL A O 1
ATOM 809 N N . ARG A 1 101 ? 25.531 -13.521 3.882 1.00 10.87 358 ARG A N 1
ATOM 810 C CA . ARG A 1 101 ? 26.282 -12.903 4.969 1.00 9.79 358 ARG A CA 1
ATOM 811 C C . ARG A 1 101 ? 26.821 -11.547 4.526 1.00 11.93 358 ARG A C 1
ATOM 812 O O . ARG A 1 101 ? 27.480 -11.434 3.490 1.00 13.47 358 ARG A O 1
ATOM 820 N N . ASP A 1 102 ? 26.559 -10.519 5.324 1.00 12.14 359 ASP A N 1
ATOM 821 C CA . ASP A 1 102 ? 27.128 -9.197 5.086 1.00 14.18 359 ASP A CA 1
ATOM 822 C C . ASP A 1 102 ? 28.465 -9.102 5.813 1.00 14.40 359 ASP A C 1
ATOM 823 O O . ASP A 1 102 ? 28.526 -9.314 7.024 1.00 14.96 359 ASP A O 1
ATOM 828 N N . VAL A 1 103 ? 29.540 -8.800 5.075 1.00 13.91 360 VAL A N 1
ATOM 829 C CA . VAL A 1 103 ? 30.851 -8.645 5.706 1.00 16.48 360 VAL A CA 1
ATOM 830 C C . VAL A 1 103 ? 30.823 -7.508 6.712 1.00 12.94 360 VAL A C 1
ATOM 831 O O . VAL A 1 103 ? 31.527 -7.536 7.731 1.00 17.27 360 VAL A O 1
ATOM 835 N N . GLU A 1 104 ? 29.995 -6.495 6.455 1.00 13.27 361 GLU A N 1
ATOM 836 C CA . GLU A 1 104 ? 29.945 -5.340 7.348 1.00 13.29 361 GLU A CA 1
ATOM 837 C C . GLU A 1 104 ? 29.524 -5.732 8.761 1.00 14.07 361 GLU A C 1
ATOM 838 O O . GLU A 1 104 ? 30.108 -5.252 9.740 1.00 16.92 361 GLU A O 1
ATOM 844 N N . THR A 1 105 ? 28.510 -6.603 8.890 1.00 12.82 362 THR A N 1
ATOM 845 C CA . THR A 1 105 ? 27.851 -6.861 10.162 1.00 11.92 362 THR A CA 1
ATOM 846 C C . THR A 1 105 ? 27.861 -8.321 10.588 1.00 12.64 362 THR A C 1
ATOM 847 O O . THR A 1 105 ? 27.577 -8.602 11.757 1.00 14.64 362 THR A O 1
ATOM 851 N N . GLY A 1 106 ? 28.159 -9.252 9.689 1.00 13.47 363 GLY A N 1
ATOM 852 C CA . GLY A 1 106 ? 28.021 -10.653 10.007 1.00 12.55 363 GLY A CA 1
ATOM 853 C C . GLY A 1 106 ? 26.600 -11.174 9.978 1.00 13.46 363 GLY A C 1
ATOM 854 O O . GLY A 1 106 ? 26.394 -12.372 10.211 1.00 17.45 363 GLY A O 1
ATOM 855 N N . GLU A 1 107 ? 25.618 -10.329 9.705 1.00 12.75 364 GLU A N 1
ATOM 856 C CA . GLU A 1 107 ? 24.237 -10.785 9.656 1.00 13.94 364 GLU A CA 1
ATOM 857 C C . GLU A 1 107 ? 23.918 -11.404 8.295 1.00 12.17 364 GLU A C 1
ATOM 858 O O . GLU A 1 107 ? 24.541 -11.092 7.283 1.00 13.67 364 GLU A O 1
ATOM 864 N N . LEU A 1 108 ? 22.924 -12.293 8.283 1.00 13.84 365 LEU A N 1
ATOM 865 C CA . LEU A 1 108 ? 22.426 -12.891 7.050 1.00 12.81 365 LEU A CA 1
ATOM 866 C C . LEU A 1 108 ? 21.260 -12.033 6.578 1.00 13.00 365 LEU A C 1
ATOM 867 O O . LEU A 1 108 ? 20.233 -11.952 7.258 1.00 16.35 365 LEU A O 1
ATOM 872 N N . ARG A 1 109 ? 21.431 -11.356 5.444 1.00 12.45 366 ARG A N 1
ATOM 873 C CA . ARG A 1 109 ? 20.422 -10.412 4.997 1.00 14.50 366 ARG A CA 1
ATOM 874 C C . ARG A 1 109 ? 19.994 -10.730 3.572 1.00 14.99 366 ARG A C 1
ATOM 875 O O . ARG A 1 109 ? 20.767 -11.301 2.797 1.00 15.05 366 ARG A O 1
ATOM 883 N N . PRO A 1 110 ? 18.765 -10.375 3.204 1.00 16.67 367 PRO A N 1
ATOM 884 C CA . PRO A 1 110 ? 18.263 -10.735 1.872 1.00 16.52 367 PRO A CA 1
ATOM 885 C C . PRO A 1 110 ? 19.027 -10.050 0.746 1.00 17.12 367 PRO A C 1
ATOM 886 O O . PRO A 1 110 ? 19.411 -8.880 0.839 1.00 18.98 367 PRO A O 1
ATOM 890 N N . GLN A 1 111 ? 19.243 -10.807 -0.328 1.00 14.81 368 GLN A N 1
ATOM 891 C CA . GLN A 1 111 ? 19.898 -10.350 -1.544 1.00 13.84 368 GLN A CA 1
ATOM 892 C C . GLN A 1 111 ? 19.213 -11.013 -2.722 1.00 15.71 368 GLN A C 1
ATOM 893 O O . GLN A 1 111 ? 18.870 -12.198 -2.658 1.00 14.14 368 GLN A O 1
ATOM 899 N N . ARG A 1 112 ? 19.026 -10.257 -3.798 1.00 14.53 369 ARG A N 1
ATOM 900 C CA . ARG A 1 112 ? 18.367 -10.789 -4.979 1.00 14.53 369 ARG A CA 1
ATOM 901 C C . ARG A 1 112 ? 19.291 -11.704 -5.768 1.00 14.15 369 ARG A C 1
ATOM 902 O O . ARG A 1 112 ? 20.493 -11.440 -5.912 1.00 14.96 369 ARG A O 1
ATOM 910 N N . VAL A 1 113 ? 18.719 -12.799 -6.260 1.00 14.46 370 VAL A N 1
ATOM 911 C CA . VAL A 1 113 ? 19.382 -13.647 -7.237 1.00 13.04 370 VAL A CA 1
ATOM 912 C C . VAL A 1 113 ? 19.393 -12.916 -8.573 1.00 17.53 370 VAL A C 1
ATOM 913 O O . VAL A 1 113 ? 18.344 -12.502 -9.082 1.00 18.58 370 VAL A O 1
ATOM 917 N N . VAL A 1 114 ? 20.579 -12.736 -9.138 1.00 14.80 371 VAL A N 1
ATOM 918 C CA . VAL A 1 114 ? 20.719 -12.041 -10.409 1.00 15.90 371 VAL A CA 1
ATOM 919 C C . VAL A 1 114 ? 21.008 -12.980 -11.563 1.00 18.26 371 VAL A C 1
ATOM 920 O O . VAL A 1 114 ? 20.849 -12.572 -12.728 1.00 18.39 371 VAL A O 1
ATOM 924 N N . LYS A 1 115 ? 21.436 -14.209 -11.291 1.00 14.77 372 LYS A N 1
ATOM 925 C CA . LYS A 1 115 ? 21.628 -15.161 -12.374 1.00 16.34 372 LYS A CA 1
ATOM 926 C C . LYS A 1 115 ? 21.381 -16.569 -11.860 1.00 14.97 372 LYS A C 1
ATOM 927 O O . LYS A 1 115 ? 21.803 -16.913 -10.750 1.00 14.05 372 LYS A O 1
ATOM 933 N N . VAL A 1 116 ? 20.675 -17.363 -12.659 1.00 14.84 373 VAL A N 1
ATOM 934 C CA . VAL A 1 116 ? 20.489 -18.789 -12.423 1.00 16.31 373 VAL A CA 1
ATOM 935 C C . VAL A 1 116 ? 21.176 -19.517 -13.567 1.00 17.34 373 VAL A C 1
ATOM 936 O O . VAL A 1 116 ? 20.736 -19.437 -14.722 1.00 18.96 373 VAL A O 1
ATOM 940 N N . GLY A 1 117 ? 22.249 -20.223 -13.259 1.00 13.77 374 GLY A N 1
ATOM 941 C CA . GLY A 1 117 ? 22.953 -20.998 -14.250 1.00 14.07 374 GLY A CA 1
ATOM 942 C C . GLY A 1 117 ? 22.988 -22.461 -13.880 1.00 16.75 374 GLY A C 1
ATOM 943 O O . GLY A 1 117 ? 22.375 -22.882 -12.895 1.00 14.77 374 GLY A O 1
ATOM 944 N N . SER A 1 118 ? 23.717 -23.252 -14.651 1.00 19.77 375 SER A N 1
ATOM 945 C CA . SER A 1 118 ? 23.933 -24.638 -14.281 1.00 25.24 375 SER A CA 1
ATOM 946 C C . SER A 1 118 ? 25.338 -25.029 -14.693 1.00 28.04 375 SER A C 1
ATOM 947 O O . SER A 1 118 ? 25.963 -24.387 -15.543 1.00 24.29 375 SER A O 1
ATOM 950 N N . VAL A 1 119 ? 25.834 -26.085 -14.059 1.00 17.90 376 VAL A N 1
ATOM 951 C CA . VAL A 1 119 ? 27.156 -26.612 -14.368 1.00 18.73 376 VAL A CA 1
ATOM 952 C C . VAL A 1 119 ? 27.156 -28.094 -14.045 1.00 16.11 376 VAL A C 1
ATOM 953 O O . VAL A 1 119 ? 26.428 -28.548 -13.165 1.00 17.03 376 VAL A O 1
ATOM 957 N N . ARG A 1 120 ? 27.955 -28.865 -14.773 1.00 15.25 377 ARG A N 1
ATOM 958 C CA . ARG A 1 120 ? 28.236 -30.243 -14.404 1.00 17.23 377 ARG A CA 1
ATOM 959 C C . ARG A 1 120 ? 29.672 -30.292 -13.920 1.00 20.58 377 ARG A C 1
ATOM 960 O O . ARG A 1 120 ? 30.600 -29.951 -14.668 1.00 19.69 377 ARG A O 1
ATOM 968 N N . SER A 1 121 ? 29.855 -30.701 -12.672 1.00 15.86 378 SER A N 1
ATOM 969 C CA . SER A 1 121 ? 31.201 -30.751 -12.123 1.00 17.17 378 SER A CA 1
ATOM 970 C C . SER A 1 121 ? 31.347 -31.955 -11.207 1.00 15.31 378 SER A C 1
ATOM 971 O O . SER A 1 121 ? 30.383 -32.667 -10.902 1.00 15.17 378 SER A O 1
ATOM 974 N N . LYS A 1 122 ? 32.579 -32.190 -10.778 1.00 14.09 379 LYS A N 1
ATOM 975 C CA . LYS A 1 122 ? 32.918 -33.411 -10.070 1.00 12.88 379 LYS A CA 1
ATOM 976 C C . LYS A 1 122 ? 32.971 -33.170 -8.568 1.00 13.44 379 LYS A C 1
ATOM 977 O O . LYS A 1 122 ? 33.684 -32.277 -8.092 1.00 17.14 379 LYS A O 1
ATOM 983 N N . GLY A 1 123 ? 32.230 -33.988 -7.830 1.00 11.88 380 GLY A N 1
ATOM 984 C CA . GLY A 1 123 ? 32.319 -33.997 -6.384 1.00 12.26 380 GLY A CA 1
ATOM 985 C C . GLY A 1 123 ? 31.062 -33.466 -5.737 1.00 13.49 380 GLY A C 1
ATOM 986 O O . GLY A 1 123 ? 30.531 -32.435 -6.161 1.00 13.31 380 GLY A O 1
ATOM 987 N N . VAL A 1 124 ? 30.576 -34.172 -4.715 1.00 12.55 381 VAL A N 1
ATOM 988 C CA . VAL A 1 124 ? 29.398 -33.749 -3.959 1.00 11.94 381 VAL A CA 1
ATOM 989 C C . VAL A 1 124 ? 29.674 -33.919 -2.473 1.00 13.15 381 VAL A C 1
ATOM 990 O O . VAL A 1 124 ? 30.235 -34.936 -2.047 1.00 14.69 381 VAL A O 1
ATOM 994 N N . VAL A 1 125 ? 29.308 -32.909 -1.684 1.00 12.07 382 VAL A N 1
ATOM 995 C CA . VAL A 1 125 ? 29.539 -32.920 -0.240 1.00 10.93 382 VAL A CA 1
ATOM 996 C C . VAL A 1 125 ? 28.303 -32.377 0.469 1.00 13.27 382 VAL A C 1
ATOM 997 O O . VAL A 1 125 ? 27.766 -31.336 0.074 1.00 12.72 382 VAL A O 1
ATOM 1001 N N . ALA A 1 126 ? 27.870 -33.071 1.527 1.00 11.00 383 ALA A N 1
ATOM 1002 C CA . ALA A 1 126 ? 26.732 -32.657 2.350 1.00 12.53 383 ALA A CA 1
ATOM 1003 C C . ALA A 1 126 ? 27.069 -32.810 3.833 1.00 11.30 383 ALA A C 1
ATOM 1004 O O . ALA A 1 126 ? 26.694 -33.799 4.476 1.00 12.05 383 ALA A O 1
ATOM 1006 N N . PRO A 1 127 ? 27.787 -31.845 4.413 1.00 10.26 384 PRO A N 1
ATOM 1007 C CA . PRO A 1 127 ? 28.031 -31.863 5.860 1.00 9.95 384 PRO A CA 1
ATOM 1008 C C . PRO A 1 127 ? 26.744 -31.575 6.616 1.00 9.54 384 PRO A C 1
ATOM 1009 O O . PRO A 1 127 ? 25.914 -30.775 6.187 1.00 14.23 384 PRO A O 1
ATOM 1013 N N . LEU A 1 128 ? 26.583 -32.234 7.758 1.00 9.50 385 LEU A N 1
ATOM 1014 C CA . LEU A 1 128 ? 25.467 -31.954 8.651 1.00 10.72 385 LEU A CA 1
ATOM 1015 C C . LEU A 1 128 ? 26.001 -31.272 9.900 1.00 9.98 385 LEU A C 1
ATOM 1016 O O . LEU A 1 128 ? 26.921 -31.793 10.543 1.00 10.47 385 LEU A O 1
ATOM 1021 N N . THR A 1 129 ? 25.437 -30.112 10.232 1.00 10.13 386 THR A N 1
ATOM 1022 C CA . THR A 1 129 ? 25.738 -29.417 11.477 1.00 10.19 386 THR A CA 1
ATOM 1023 C C . THR A 1 129 ? 24.669 -29.741 12.511 1.00 12.32 386 THR A C 1
ATOM 1024 O O . THR A 1 129 ? 23.586 -30.239 12.192 1.00 11.41 386 THR A O 1
ATOM 1028 N N . ARG A 1 130 ? 24.980 -29.422 13.776 1.00 11.18 387 ARG A N 1
ATOM 1029 C CA . ARG A 1 130 ? 23.981 -29.567 14.835 1.00 12.47 387 ARG A CA 1
ATOM 1030 C C . ARG A 1 130 ? 22.756 -28.709 14.569 1.00 12.09 387 ARG A C 1
ATOM 1031 O O . ARG A 1 130 ? 21.633 -29.103 14.917 1.00 13.86 387 ARG A O 1
ATOM 1039 N N . GLU A 1 131 ? 22.943 -27.546 13.934 1.00 11.03 388 GLU A N 1
ATOM 1040 C CA . GLU A 1 131 ? 21.822 -26.669 13.620 1.00 12.06 388 GLU A CA 1
ATOM 1041 C C . GLU A 1 131 ? 20.975 -27.197 12.469 1.00 11.64 388 GLU A C 1
ATOM 1042 O O . GLU A 1 131 ? 19.788 -26.868 12.382 1.00 14.82 388 GLU A O 1
ATOM 1048 N N . GLY A 1 132 ? 21.549 -28.018 11.596 1.00 12.18 389 GLY A N 1
ATOM 1049 C CA . GLY A 1 132 ? 20.852 -28.492 10.413 1.00 10.05 389 GLY A CA 1
ATOM 1050 C C . GLY A 1 132 ? 20.955 -27.583 9.206 1.00 8.87 389 GLY A C 1
ATOM 1051 O O . GLY A 1 132 ? 20.389 -27.912 8.154 1.00 11.53 389 GLY A O 1
ATOM 1052 N N . THR A 1 133 ? 21.643 -26.452 9.330 1.00 9.71 390 THR A N 1
ATOM 1053 C CA . THR A 1 133 ? 21.859 -25.510 8.248 1.00 7.77 390 THR A CA 1
ATOM 1054 C C . THR A 1 133 ? 23.344 -25.170 8.193 1.00 10.62 390 THR A C 1
ATOM 1055 O O . THR A 1 133 ? 24.117 -25.476 9.114 1.00 10.80 390 THR A O 1
ATOM 1059 N N . ILE A 1 134 ? 23.752 -24.549 7.088 1.00 8.86 391 ILE A N 1
ATOM 1060 C CA . ILE A 1 134 ? 25.148 -24.161 6.892 1.00 10.17 391 ILE A CA 1
ATOM 1061 C C . ILE A 1 134 ? 25.190 -22.982 5.927 1.00 8.75 391 ILE A C 1
ATOM 1062 O O . ILE A 1 134 ? 24.411 -22.917 4.974 1.00 10.48 391 ILE A O 1
ATOM 1067 N N . VAL A 1 135 ? 26.091 -22.041 6.191 1.00 8.36 392 VAL A N 1
ATOM 1068 C CA . VAL A 1 135 ? 26.320 -20.922 5.281 1.00 9.78 392 VAL A CA 1
ATOM 1069 C C . VAL A 1 135 ? 27.490 -21.295 4.374 1.00 10.26 392 VAL A C 1
ATOM 1070 O O . VAL A 1 135 ? 28.601 -21.542 4.844 1.00 11.54 392 VAL A O 1
ATOM 1074 N N . VAL A 1 136 ? 27.238 -21.374 3.070 1.00 9.58 393 VAL A N 1
ATOM 1075 C CA . VAL A 1 136 ? 28.228 -21.837 2.102 1.00 9.99 393 VAL A CA 1
ATOM 1076 C C . VAL A 1 136 ? 28.413 -20.758 1.046 1.00 10.19 393 VAL A C 1
ATOM 1077 O O . VAL A 1 136 ? 27.433 -20.280 0.464 1.00 9.17 393 VAL A O 1
ATOM 1081 N N . ASN A 1 137 ? 29.663 -20.361 0.813 1.00 10.00 394 ASN A N 1
ATOM 1082 C CA . ASN A 1 137 ? 29.952 -19.245 -0.100 1.00 9.01 394 ASN A CA 1
ATOM 1083 C C . ASN A 1 137 ? 29.145 -18.007 0.277 1.00 10.15 394 ASN A C 1
ATOM 1084 O O . ASN A 1 137 ? 28.671 -17.264 -0.586 1.00 10.77 394 ASN A O 1
ATOM 1089 N N . SER A 1 138 ? 28.957 -17.810 1.584 1.00 10.00 395 SER A N 1
ATOM 1090 C CA . SER A 1 138 ? 28.227 -16.694 2.180 1.00 9.27 395 SER A CA 1
ATOM 1091 C C . SER A 1 138 ? 26.716 -16.787 2.039 1.00 11.58 395 SER A C 1
ATOM 1092 O O . SER A 1 138 ? 26.021 -15.858 2.451 1.00 13.23 395 SER A O 1
ATOM 1095 N N . VAL A 1 139 ? 26.176 -17.879 1.502 1.00 9.45 396 VAL A N 1
ATOM 1096 C CA . VAL A 1 139 ? 24.736 -18.023 1.280 1.00 9.61 396 VAL A CA 1
ATOM 1097 C C . VAL A 1 139 ? 24.185 -19.039 2.271 1.00 9.59 396 VAL A C 1
ATOM 1098 O O . VAL A 1 139 ? 24.731 -20.136 2.405 1.00 10.19 396 VAL A O 1
ATOM 1102 N N . ALA A 1 140 ? 23.085 -18.686 2.941 1.00 9.93 397 ALA A N 1
ATOM 1103 C CA . ALA A 1 140 ? 22.464 -19.593 3.905 1.00 9.31 397 ALA A CA 1
ATOM 1104 C C . ALA A 1 140 ? 21.704 -20.721 3.210 1.00 10.16 397 ALA A C 1
ATOM 1105 O O . ALA A 1 140 ? 20.841 -20.476 2.361 1.00 11.79 397 ALA A O 1
ATOM 1107 N N . ALA A 1 141 ? 21.993 -21.961 3.591 1.00 10.01 398 ALA A N 1
ATOM 1108 C CA . ALA A 1 141 ? 21.316 -23.114 3.013 1.00 11.95 398 ALA A CA 1
ATOM 1109 C C . ALA A 1 141 ? 21.032 -24.132 4.109 1.00 9.89 398 ALA A C 1
ATOM 1110 O O . ALA A 1 141 ? 21.654 -24.127 5.173 1.00 10.50 398 ALA A O 1
ATOM 1112 N N . SER A 1 142 ? 20.078 -25.016 3.847 1.00 9.49 399 SER A N 1
ATOM 1113 C CA . SER A 1 142 ? 19.978 -26.210 4.665 1.00 9.68 399 SER A CA 1
ATOM 1114 C C . SER A 1 142 ? 21.217 -27.080 4.455 1.00 12.39 399 SER A C 1
ATOM 1115 O O . SER A 1 142 ? 21.950 -26.944 3.472 1.00 10.69 399 SER A O 1
ATOM 1118 N N . CYS A 1 143 ? 21.465 -27.985 5.403 1.00 9.93 400 CYS A N 1
ATOM 1119 C CA . CYS A 1 143 ? 22.395 -29.073 5.142 1.00 9.95 400 CYS A CA 1
ATOM 1120 C C . CYS A 1 143 ? 21.790 -30.118 4.219 1.00 12.80 400 CYS A C 1
ATOM 1121 O O . CYS A 1 143 ? 22.535 -30.909 3.626 1.00 12.07 400 CYS A O 1
ATOM 1124 N N . TYR A 1 144 ? 20.467 -30.116 4.074 1.00 11.08 401 TYR A N 1
ATOM 1125 C CA . TYR A 1 144 ? 19.740 -31.196 3.420 1.00 11.85 401 TYR A CA 1
ATOM 1126 C C . TYR A 1 144 ? 19.420 -30.873 1.969 1.00 12.55 401 TYR A C 1
ATOM 1127 O O . TYR A 1 144 ? 18.971 -29.770 1.647 1.00 12.10 401 TYR A O 1
ATOM 1136 N N . ALA A 1 145 ? 19.664 -31.845 1.106 1.00 14.91 402 ALA A N 1
ATOM 1137 C CA . ALA A 1 145 ? 18.950 -31.972 -0.147 1.00 13.92 402 ALA A CA 1
ATOM 1138 C C . ALA A 1 145 ? 17.922 -33.064 0.077 1.00 19.35 402 ALA A C 1
ATOM 1139 O O . ALA A 1 145 ? 18.178 -34.030 0.803 1.00 22.83 402 ALA A O 1
ATOM 1141 N N . VAL A 1 146 ? 16.747 -32.892 -0.493 1.00 15.80 403 VAL A N 1
ATOM 1142 C CA . VAL A 1 146 ? 15.697 -33.839 -0.172 1.00 25.13 403 VAL A CA 1
ATOM 1143 C C . VAL A 1 146 ? 15.967 -35.183 -0.820 1.00 33.67 403 VAL A C 1
ATOM 1144 O O . VAL A 1 146 ? 16.246 -35.241 -2.015 1.00 33.87 403 VAL A O 1
#

Solvent-accessible surface area: 7350 Å² total

Secondary structure (DSSP, 8-state):
--TTPEEEBTTS-EEETTT--TT-EEEEE-TTS-EEEEEEEEEEEEEEEEEEEEEEEEETTS-EEEE-TTEEEEEEETTTTEEEEEEGGG--TT-EEEEE-TTT--EEEEEEEEEEEEEEEEEEEEEESSSEEEETTEEEEEEE-